Protein 1JER (pdb70)

CATH classification: 2.60.40.420

Secondary structure (DSSP, 8-state):
-PPPEEETTGGG-SS--SSTTHHHHHHHT--EETT-EEEE---TTT---EEES-HHHHHHT--TTS-------S-EEEE--SSEEEEEE--STTTGGGT-EEEEEEE---

Sequence (110 aa):
MQSTVHIVGDNTGWSVPSSPNFYSQWAAGKTFRVGDSLQFNFPANAHNVHEMETKQSFDACNFVNSDNDVERTSPVIERLDELGMHYFVCTVGTHCSNGQKLSINVVAAN

InterPro domains:
  IPR003245 Phytocyanin domain [PF02298] (13-99)
  IPR003245 Phytocyanin domain [PS51485] (3-107)
  IPR008972 Cupredoxin [G3DSA:2.60.40.420] (1-109)
  IPR008972 Cupredoxin [SSF49503] (2-108)
  IPR028871 Blue (type 1) copper protein, binding site [PS00196] (83-99)
  IPR039391 Phytocyanin-like [PTHR33021] (4-114)

B-factor: mean 29.8, std 17.97, range [12.02, 99.67]

Structure (mmCIF, N/CA/C/O backbone):
data_1JER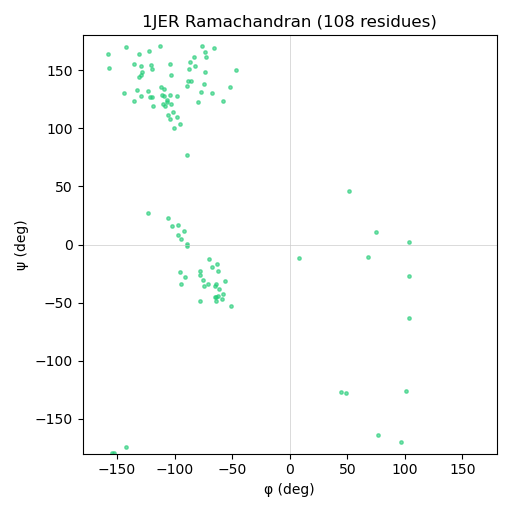
#
_entry.id   1JER
#
_cell.length_a   59.180
_cell.length_b   59.180
_cell.length_c   74.210
_cell.angle_alpha   90.00
_cell.angle_beta   90.00
_cell.angle_gamma   120.00
#
_symmetry.space_group_name_H-M   'P 31 2 1'
#
loop_
_entity.id
_entity.type
_entity.pdbx_description
1 polymer 'CUCUMBER STELLACYANIN'
2 non-polymer 'COPPER (II) ION'
3 water water
#
loop_
_atom_site.group_PDB
_atom_site.id
_atom_site.type_symbol
_atom_site.label_atom_id
_atom_site.label_alt_id
_atom_site.label_comp_id
_atom_site.label_asym_id
_atom_site.label_en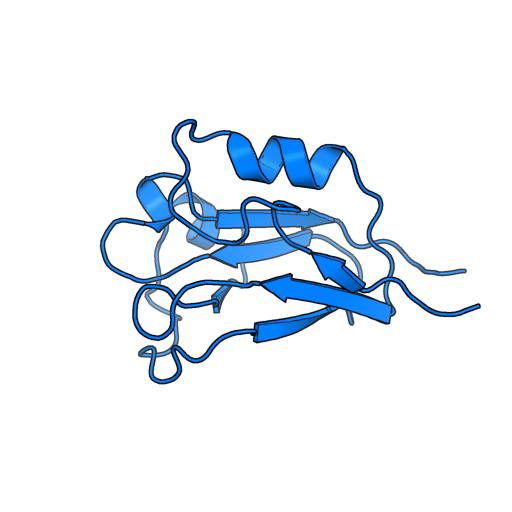tity_id
_atom_site.label_seq_id
_atom_site.pdbx_PDB_ins_code
_atom_site.Cartn_x
_atom_site.Cartn_y
_atom_site.Cartn_z
_atom_site.occupancy
_atom_site.B_iso_or_equiv
_atom_site.auth_seq_id
_atom_site.auth_comp_id
_atom_site.auth_asym_id
_atom_site.auth_atom_id
_atom_site.pdbx_PDB_model_num
ATOM 1 N N . MET A 1 1 ? 46.454 25.299 66.472 1.00 43.31 0 MET A N 1
ATOM 2 C CA . MET A 1 1 ? 45.488 24.587 65.688 1.00 42.58 0 MET A CA 1
ATOM 3 C C . MET A 1 1 ? 45.133 25.267 64.374 1.00 41.78 0 MET A C 1
ATOM 4 O O . MET A 1 1 ? 44.468 26.299 64.323 1.00 41.49 0 MET A O 1
ATOM 5 N N . GLN A 1 2 ? 45.530 24.635 63.271 1.00 41.03 1 GLN A N 1
ATOM 6 C CA . GLN A 1 2 ? 45.180 25.109 61.937 1.00 37.31 1 GLN A CA 1
ATOM 7 C C . GLN A 1 2 ? 43.667 24.796 61.675 1.00 38.15 1 GLN A C 1
ATOM 8 O O . GLN A 1 2 ? 43.204 23.768 62.157 1.00 54.34 1 GLN A O 1
ATOM 14 N N . SER A 1 3 ? 43.050 25.651 60.912 1.00 27.19 2 SER A N 1
ATOM 15 C CA . SER A 1 3 ? 41.731 25.548 60.355 1.00 22.13 2 SER A CA 1
ATOM 16 C C . SER A 1 3 ? 41.770 24.519 59.235 1.00 20.81 2 SER A C 1
ATOM 17 O O . SER A 1 3 ? 42.871 24.144 58.828 1.00 22.17 2 SER A O 1
ATOM 20 N N . THR A 1 4 ? 40.612 24.065 58.779 1.00 19.70 3 THR A N 1
ATOM 21 C CA . THR A 1 4 ? 40.648 23.000 57.752 1.00 17.32 3 THR A CA 1
ATOM 22 C C . THR A 1 4 ? 40.351 23.609 56.388 1.00 16.49 3 THR A C 1
ATOM 23 O O . THR A 1 4 ? 39.461 24.432 56.258 1.00 19.69 3 THR A O 1
ATOM 27 N N . VAL A 1 5 ? 41.000 23.051 55.358 1.00 17.00 4 VAL A N 1
ATOM 28 C CA . VAL A 1 5 ? 40.559 23.467 53.975 1.00 15.15 4 VAL A CA 1
ATOM 29 C C . VAL A 1 5 ? 39.788 22.258 53.450 1.00 14.17 4 VAL A C 1
ATOM 30 O O . VAL A 1 5 ? 40.320 21.144 53.299 1.00 19.65 4 VAL A O 1
ATOM 34 N N . HIS A 1 6 ? 38.478 22.414 53.299 1.00 15.20 5 HIS A N 1
ATOM 35 C CA . HIS A 1 6 ? 37.692 21.212 52.901 1.00 14.99 5 HIS A CA 1
ATOM 36 C C . HIS A 1 6 ? 37.687 21.170 51.349 1.00 18.01 5 HIS A C 1
ATOM 37 O O . HIS A 1 6 ? 37.520 22.223 50.742 1.00 21.29 5 HIS A O 1
ATOM 44 N N . ILE A 1 7 ? 37.804 19.996 50.807 1.00 17.72 6 ILE A N 1
ATOM 45 C CA . ILE A 1 7 ? 37.780 19.872 49.324 1.00 13.75 6 ILE A CA 1
ATOM 46 C C . ILE A 1 7 ? 36.351 19.473 48.927 1.00 14.47 6 ILE A C 1
ATOM 47 O O . ILE A 1 7 ? 35.882 18.422 49.269 1.00 17.57 6 ILE A O 1
ATOM 52 N N . VAL A 1 8 ? 35.655 20.429 48.300 1.00 15.76 7 VAL A N 1
ATOM 53 C CA . VAL A 1 8 ? 34.242 20.213 47.994 1.00 15.60 7 VAL A CA 1
ATOM 54 C C . VAL A 1 8 ? 34.096 18.972 47.124 1.00 17.82 7 VAL A C 1
ATOM 55 O O . VAL A 1 8 ? 34.737 18.862 46.080 1.00 17.04 7 VAL A O 1
ATOM 59 N N . GLY A 1 9 ? 33.298 18.019 47.584 1.00 18.43 8 GLY A N 1
ATOM 60 C CA . GLY A 1 9 ? 33.110 16.765 46.851 1.00 18.60 8 GLY A CA 1
ATOM 61 C C . GLY A 1 9 ? 34.267 15.806 46.945 1.00 16.30 8 GLY A C 1
ATOM 62 O O . GLY A 1 9 ? 34.262 14.792 46.208 1.00 19.86 8 GLY A O 1
ATOM 63 N N . ASP A 1 10 ? 35.231 16.067 47.823 1.00 16.49 9 ASP A N 1
ATOM 64 C CA . ASP A 1 10 ? 36.417 15.240 47.985 1.00 16.80 9 ASP A CA 1
ATOM 65 C C . ASP A 1 10 ? 37.043 14.964 46.615 1.00 20.65 9 ASP A C 1
ATOM 66 O O . ASP A 1 10 ? 37.256 15.937 45.841 1.00 20.38 9 ASP A O 1
ATOM 71 N N . ASN A 1 11 ? 37.302 13.712 46.279 1.00 18.53 10 ASN A N 1
ATOM 72 C CA . ASN A 1 11 ? 38.040 13.418 45.002 1.00 19.31 10 ASN A CA 1
ATOM 73 C C . ASN A 1 11 ? 37.206 13.783 43.783 1.00 18.67 10 ASN A C 1
ATOM 74 O O . ASN A 1 11 ? 37.782 13.930 42.676 1.00 23.23 10 ASN A O 1
ATOM 79 N N . THR A 1 12 ? 35.914 13.911 43.928 1.00 16.99 11 THR A N 1
ATOM 80 C CA . THR A 1 12 ? 35.051 14.221 42.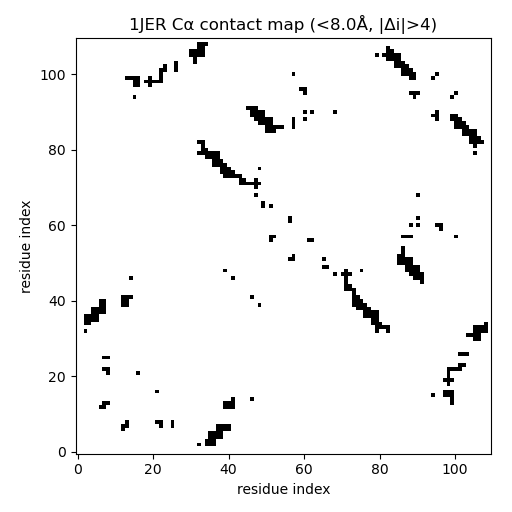773 1.00 18.90 11 THR A CA 1
ATOM 81 C C . THR A 1 12 ? 35.159 15.645 42.349 1.00 19.12 11 THR A C 1
ATOM 82 O O . THR A 1 12 ? 35.048 16.026 41.161 1.00 22.42 11 THR A O 1
ATOM 86 N N . GLY A 1 13 ? 35.433 16.543 43.337 1.00 15.19 12 GLY A N 1
ATOM 87 C CA . GLY A 1 13 ? 35.556 17.936 42.915 1.00 13.59 12 GLY A CA 1
ATOM 88 C C . GLY A 1 13 ? 34.196 18.545 42.656 1.00 16.68 12 GLY A C 1
ATOM 89 O O . GLY A 1 13 ? 33.169 18.031 43.091 1.00 19.52 12 GLY A O 1
ATOM 90 N N . TRP A 1 14 ? 34.198 19.681 41.960 1.00 15.32 13 TRP A N 1
ATOM 91 C CA . TRP A 1 14 ? 32.978 20.463 41.740 1.00 14.41 13 TRP A CA 1
ATOM 92 C C . TRP A 1 14 ? 32.513 20.230 40.286 1.00 17.00 13 TRP A C 1
ATOM 93 O O . TRP A 1 14 ? 33.205 20.665 39.371 1.00 19.37 13 TRP A O 1
ATOM 104 N N . SER A 1 15 ? 31.433 19.494 40.118 1.00 15.84 14 SER A N 1
ATOM 105 C CA . SER A 1 15 ? 30.956 19.257 38.718 1.00 16.58 14 SER A CA 1
ATOM 106 C C . SER A 1 15 ? 29.482 18.977 38.788 1.00 20.29 14 SER A C 1
ATOM 107 O O . SER A 1 15 ? 28.879 19.004 39.894 1.00 18.54 14 SER A O 1
ATOM 110 N N . VAL A 1 16 ? 28.830 18.729 37.668 1.00 17.61 15 VAL A N 1
ATOM 111 C CA . VAL A 1 16 ? 27.403 18.373 37.773 1.00 15.80 15 VAL A CA 1
ATOM 112 C C . VAL A 1 16 ? 27.320 16.903 38.155 1.00 17.98 15 VAL A C 1
ATOM 113 O O . VAL A 1 16 ? 27.837 16.026 37.470 1.00 18.15 15 VAL A O 1
ATOM 117 N N . PRO A 1 17 ? 26.659 16.606 39.265 1.00 19.27 16 PRO A N 1
ATOM 118 C CA . PRO A 1 17 ? 26.714 15.247 39.798 1.00 21.64 16 PRO A CA 1
ATOM 119 C C . PRO A 1 17 ? 25.705 14.314 39.106 1.00 28.79 16 PRO A C 1
ATOM 120 O O . PRO A 1 17 ? 24.770 14.787 38.469 1.00 27.34 16 PRO A O 1
ATOM 124 N N . SER A 1 18 ? 25.961 13.015 39.260 1.00 31.97 17 SER A N 1
ATOM 125 C CA . SER A 1 18 ? 25.031 12.004 38.691 1.00 39.84 17 SER A CA 1
ATOM 126 C C . SER A 1 18 ? 23.778 11.950 39.547 1.00 42.52 17 SER A C 1
ATOM 127 O O . SER A 1 18 ? 22.651 11.849 39.054 1.00 47.19 17 SER A O 1
ATOM 130 N N . SER A 1 19 ? 23.942 12.123 40.865 1.00 37.57 18 SER A N 1
ATOM 131 C CA . SER A 1 19 ? 22.716 12.182 41.714 1.00 38.31 18 SER A CA 1
ATOM 132 C C . SER A 1 19 ? 22.585 13.605 42.261 1.00 38.30 18 SER A C 1
ATOM 133 O O . SER A 1 19 ? 23.563 14.188 42.729 1.00 35.87 18 SER A O 1
ATOM 136 N N . PRO A 1 20 ? 21.381 14.153 42.222 1.00 38.39 19 PRO A N 1
ATOM 137 C CA . PRO A 1 20 ? 21.167 15.506 42.688 1.00 36.83 19 PRO A CA 1
ATOM 138 C C . PRO A 1 20 ? 21.446 15.733 44.145 1.00 31.17 19 PRO A C 1
ATOM 139 O O . PRO A 1 20 ? 21.582 16.867 44.592 1.00 34.83 19 PRO A O 1
ATOM 143 N N . ASN A 1 21 ? 21.529 14.667 44.944 1.00 27.62 20 ASN A N 1
ATOM 144 C CA . ASN A 1 21 ? 21.756 14.870 46.378 1.00 28.55 20 ASN A CA 1
ATOM 145 C C . ASN A 1 21 ? 23.238 14.791 46.708 1.00 24.72 20 ASN A C 1
ATOM 146 O O . ASN A 1 21 ? 23.613 14.750 47.896 1.00 23.30 20 ASN A O 1
ATOM 151 N N . PHE A 1 22 ? 24.094 14.651 45.703 1.00 19.83 21 PHE A N 1
ATOM 152 C CA . PHE A 1 22 ? 25.506 14.449 45.967 1.00 19.41 21 PHE A CA 1
ATOM 153 C C . PHE A 1 22 ? 26.129 15.437 46.918 1.00 16.81 21 PHE A C 1
ATOM 154 O O . PHE A 1 22 ? 26.856 15.075 47.863 1.00 18.68 21 PHE A O 1
ATOM 162 N N . TYR A 1 23 ? 25.999 16.742 46.678 1.00 15.13 22 TYR A N 1
ATOM 163 C CA . TYR A 1 23 ? 26.770 17.681 47.528 1.00 12.88 22 TYR A CA 1
ATOM 164 C C . TYR A 1 23 ? 26.111 17.854 48.874 1.00 17.37 22 TYR A C 1
ATOM 165 O O . TYR A 1 23 ? 26.787 18.199 49.846 1.00 19.32 22 TYR A O 1
ATOM 174 N N . SER A 1 24 ? 24.797 17.590 48.966 1.00 15.58 23 SER A N 1
ATOM 175 C CA . SER A 1 24 ? 24.249 17.745 50.340 1.00 23.56 23 SER A CA 1
ATOM 176 C C . SER A 1 24 ? 24.610 16.546 51.170 1.00 22.76 23 SER A C 1
ATOM 177 O O . SER A 1 24 ? 24.828 16.619 52.387 1.00 20.97 23 SER A O 1
ATOM 180 N N . GLN A 1 25 ? 24.829 15.363 50.542 1.00 19.24 24 GLN A N 1
ATOM 181 C CA . GLN A 1 25 ? 25.348 14.275 51.404 1.00 20.79 24 GLN A CA 1
ATOM 182 C C . GLN A 1 25 ? 26.784 14.551 51.792 1.00 22.60 24 GLN A C 1
ATOM 183 O O . GLN A 1 25 ? 27.255 14.177 52.875 1.00 21.74 24 GLN A O 1
ATOM 189 N N . TRP A 1 26 ? 27.565 15.173 50.882 1.00 17.20 25 TRP A N 1
ATOM 190 C CA . TRP A 1 26 ? 28.961 15.432 51.195 1.00 17.11 25 TRP A CA 1
ATOM 191 C C . TRP A 1 26 ? 29.035 16.412 52.361 1.00 19.43 25 TRP A C 1
ATOM 192 O O . TRP A 1 26 ? 29.773 16.212 53.333 1.00 19.87 25 TRP A O 1
ATOM 203 N N . ALA A 1 27 ? 28.236 17.478 52.308 1.00 18.61 26 ALA A 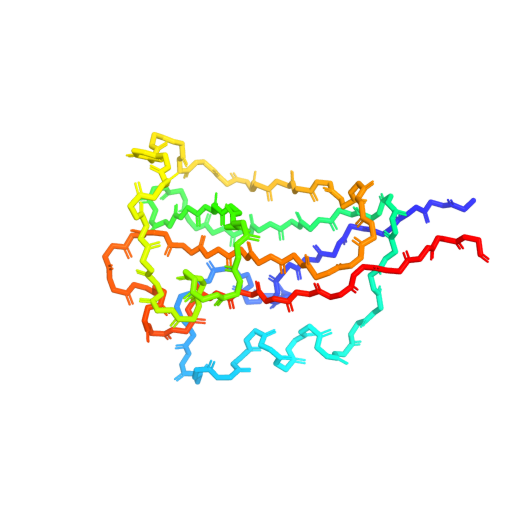N 1
ATOM 204 C CA . ALA A 1 27 ? 28.267 18.501 53.361 1.00 17.56 26 ALA A CA 1
ATOM 205 C C . ALA A 1 27 ? 27.795 17.919 54.7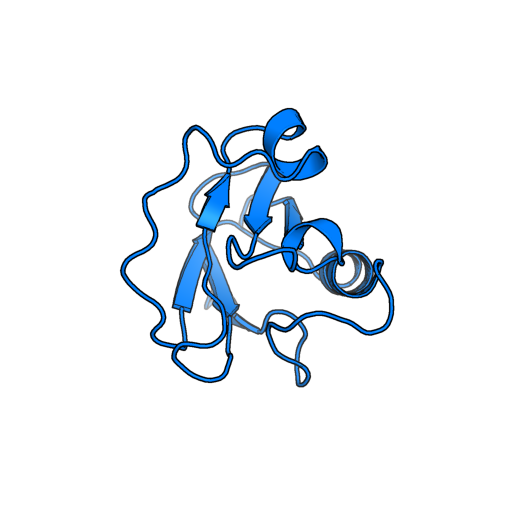02 1.00 20.45 26 ALA A C 1
ATOM 206 O O . ALA A 1 27 ? 28.367 18.282 55.739 1.00 18.58 26 ALA A O 1
ATOM 208 N N . ALA A 1 28 ? 26.824 17.010 54.676 1.00 16.82 27 ALA A N 1
ATOM 209 C CA . ALA A 1 28 ? 26.329 16.473 55.984 1.00 18.54 27 ALA A CA 1
ATOM 210 C C . ALA A 1 28 ? 27.337 15.592 56.664 1.00 20.85 27 ALA A C 1
ATOM 211 O O . ALA A 1 28 ? 27.177 15.245 57.866 1.00 20.90 27 ALA A O 1
ATOM 213 N N . GLY A 1 29 ? 28.413 15.145 56.018 1.00 14.46 28 GLY A N 1
ATOM 214 C CA . GLY A 1 29 ? 29.420 14.363 56.680 1.00 16.21 28 GLY A CA 1
ATOM 215 C C . GLY A 1 29 ? 30.523 15.177 57.311 1.00 16.91 28 GLY A C 1
ATOM 216 O O . GLY A 1 29 ? 31.495 14.607 57.828 1.00 19.44 28 GLY A O 1
ATOM 217 N N . LYS A 1 30 ? 30.475 16.505 57.218 1.00 17.48 29 LYS A N 1
ATOM 218 C CA . LYS A 1 30 ? 31.583 17.352 57.719 1.00 17.74 29 LYS A CA 1
ATOM 219 C C . LYS A 1 30 ? 31.034 18.348 58.786 1.00 17.42 29 LYS A C 1
ATOM 220 O O . LYS A 1 30 ? 29.852 18.588 58.846 1.00 17.14 29 LYS A O 1
ATOM 226 N N . THR A 1 31 ? 31.995 18.956 59.502 1.00 15.90 30 THR A N 1
ATOM 227 C CA . THR A 1 31 ? 31.609 20.088 60.404 1.00 14.55 30 THR A CA 1
ATOM 228 C C . THR A 1 31 ? 32.426 21.309 59.917 1.00 15.56 30 THR A C 1
ATOM 229 O O . THR A 1 31 ? 33.647 21.138 59.706 1.00 17.25 30 THR A O 1
ATOM 233 N N . PHE A 1 32 ? 31.776 22.412 59.643 1.00 15.68 31 PHE A N 1
ATOM 234 C CA . PHE A 1 32 ? 32.505 23.570 59.072 1.00 20.22 31 PHE A CA 1
ATOM 235 C C . PHE A 1 32 ? 32.599 24.666 60.150 1.00 17.40 31 PHE A C 1
ATOM 236 O O . PHE A 1 32 ? 31.554 25.021 60.684 1.00 16.76 31 PHE A O 1
ATOM 244 N N . ARG A 1 33 ? 33.791 25.158 60.405 1.00 18.21 32 ARG A N 1
ATOM 245 C CA . ARG A 1 33 ? 33.944 26.197 61.465 1.00 16.77 32 ARG A CA 1
ATOM 246 C C . ARG A 1 33 ? 34.500 27.485 60.871 1.00 23.53 32 ARG A C 1
ATOM 247 O O . ARG A 1 33 ? 35.269 27.433 59.893 1.00 19.31 32 ARG A O 1
ATOM 255 N N . VAL A 1 34 ? 34.145 28.602 61.479 1.00 17.38 33 VAL A N 1
ATOM 256 C CA . VAL A 1 34 ? 34.630 29.919 61.009 1.00 16.56 33 VAL A CA 1
ATOM 257 C C . VAL A 1 34 ? 36.138 29.832 60.908 1.00 18.09 33 VAL A C 1
ATOM 258 O O . VAL A 1 34 ? 36.776 29.226 61.761 1.00 20.84 33 VAL A O 1
ATOM 262 N N . GLY A 1 35 ? 36.726 30.336 59.823 1.00 17.88 34 GLY A N 1
ATOM 263 C CA . GLY A 1 35 ? 38.187 30.166 59.677 1.00 18.87 34 GLY A CA 1
ATOM 264 C C . GLY A 1 35 ? 38.524 29.082 58.679 1.00 22.92 34 GLY A C 1
ATOM 265 O O . GLY A 1 35 ? 39.589 29.058 58.063 1.00 20.12 34 GLY A O 1
ATOM 266 N N . ASP A 1 36 ? 37.613 28.106 58.508 1.00 20.06 35 ASP A N 1
ATOM 267 C CA . ASP A 1 36 ? 37.963 27.026 57.528 1.00 16.06 35 ASP A CA 1
ATOM 268 C C . ASP A 1 36 ? 37.739 27.657 56.121 1.00 19.01 35 ASP A C 1
ATOM 269 O O . ASP A 1 36 ? 37.148 28.685 55.977 1.00 19.00 35 ASP A O 1
ATOM 274 N N . SER A 1 37 ? 38.213 26.864 55.128 1.00 17.08 36 SER A N 1
ATOM 275 C CA . SER A 1 37 ? 37.976 27.354 53.743 1.00 19.21 36 SER A CA 1
ATOM 276 C C . SER A 1 37 ? 37.387 26.165 52.944 1.00 16.26 36 SER A C 1
ATOM 277 O O . SER A 1 37 ? 37.489 25.025 53.351 1.00 17.05 36 SER A O 1
ATOM 280 N N . LEU A 1 38 ? 36.807 26.526 51.797 1.00 16.59 37 LEU A N 1
ATOM 281 C CA . LEU A 1 38 ? 36.202 25.490 50.919 1.00 14.01 37 LEU A CA 1
ATOM 282 C C . LEU A 1 38 ? 37.008 25.636 49.566 1.00 15.52 37 LEU A C 1
ATOM 283 O O . LEU A 1 38 ? 37.084 26.748 49.099 1.00 19.33 37 LEU A O 1
ATOM 288 N N . GLN A 1 39 ? 37.529 24.516 49.135 1.00 14.27 38 GLN A N 1
ATOM 289 C CA . GLN A 1 39 ? 38.267 24.538 47.855 1.00 14.14 38 GLN A CA 1
ATOM 290 C C . GLN A 1 39 ? 37.403 23.850 46.772 1.00 17.42 38 GLN A C 1
ATOM 291 O O . GLN A 1 39 ? 37.077 22.671 46.958 1.00 15.68 38 GLN A O 1
ATOM 297 N N . PHE A 1 40 ? 37.123 24.574 45.706 1.00 17.33 39 PHE A N 1
ATOM 298 C CA . PHE A 1 40 ? 36.310 23.974 44.589 1.00 15.54 39 PHE A CA 1
ATOM 299 C C . PHE A 1 40 ? 37.317 23.747 43.408 1.00 17.07 39 PHE A C 1
ATOM 300 O O . PHE A 1 40 ? 37.928 24.714 42.997 1.00 17.06 39 PHE A O 1
ATOM 308 N N . ASN A 1 41 ? 37.447 22.497 43.019 1.00 15.38 40 ASN A N 1
ATOM 309 C CA . ASN A 1 41 ? 38.379 22.122 41.933 1.00 15.86 40 ASN A CA 1
ATOM 310 C C . ASN A 1 41 ? 37.516 21.680 40.720 1.00 18.36 40 ASN A C 1
ATOM 311 O O . ASN A 1 41 ? 36.619 20.852 40.846 1.00 18.20 40 ASN A O 1
ATOM 316 N N . PHE A 1 42 ? 37.831 22.293 39.582 1.00 16.14 41 PHE A N 1
ATOM 317 C CA . PHE A 1 42 ? 37.033 21.881 38.372 1.00 14.27 41 PHE A CA 1
ATOM 318 C C . PHE A 1 42 ? 37.897 22.252 37.155 1.00 20.55 41 PHE A C 1
ATOM 319 O O . PHE A 1 42 ? 38.812 23.072 37.260 1.00 19.22 41 PHE A O 1
ATOM 327 N N . PRO A 1 43 ? 37.549 21.698 36.004 1.00 26.00 42 PRO A N 1
ATOM 328 C CA . PRO A 1 43 ? 38.330 22.079 34.781 1.00 26.87 42 PRO A CA 1
ATOM 329 C C . PRO A 1 43 ? 38.062 23.526 34.437 1.00 25.95 42 PRO A C 1
ATOM 330 O O . PRO A 1 43 ? 36.951 24.047 34.446 1.00 20.64 42 PRO A O 1
ATOM 334 N N . ALA A 1 44 ? 39.144 24.284 34.221 1.00 33.64 43 ALA A N 1
ATOM 335 C CA . ALA A 1 44 ? 38.972 25.713 33.924 1.00 37.60 43 ALA A CA 1
ATOM 336 C C . ALA A 1 44 ? 37.903 25.939 32.877 1.00 35.07 43 ALA A C 1
ATOM 337 O O . ALA A 1 44 ? 37.608 25.112 32.009 1.00 33.99 43 ALA A O 1
ATOM 339 N N . ASN A 1 45 ? 37.226 27.097 32.963 1.00 30.30 44 ASN A N 1
ATOM 340 C CA . ASN A 1 45 ? 36.261 27.432 31.961 1.00 33.27 44 ASN A CA 1
ATOM 341 C C . ASN A 1 45 ? 35.024 26.611 31.892 1.00 30.54 44 ASN A C 1
ATOM 342 O O . ASN A 1 45 ? 34.072 27.041 31.186 1.00 39.11 44 ASN A O 1
ATOM 347 N N . ALA A 1 46 ? 34.887 25.474 32.582 1.00 23.51 45 ALA A N 1
ATOM 348 C CA . ALA A 1 46 ? 33.676 24.664 32.497 1.00 20.15 45 ALA A CA 1
ATOM 349 C C . ALA A 1 46 ? 32.628 25.023 33.552 1.00 21.11 45 ALA A C 1
ATOM 350 O O . ALA A 1 46 ? 31.440 24.785 33.391 1.00 20.57 45 ALA A O 1
ATOM 352 N N . HIS A 1 47 ? 33.083 25.534 34.695 1.00 17.95 46 HIS A N 1
ATOM 353 C CA . HIS A 1 47 ? 32.040 25.855 35.747 1.00 16.40 46 HIS A CA 1
ATOM 354 C C . HIS A 1 47 ? 32.496 27.154 36.414 1.00 16.50 46 HIS A C 1
ATOM 355 O O . HIS A 1 47 ? 33.515 27.736 36.081 1.00 20.01 46 HIS A O 1
ATOM 362 N N . ASN A 1 48 ? 31.769 27.553 37.459 1.00 14.25 47 ASN A N 1
ATOM 363 C CA . ASN A 1 48 ? 32.239 28.694 38.251 1.00 17.04 47 ASN A CA 1
ATOM 364 C C . ASN A 1 48 ? 31.679 28.485 39.674 1.00 17.39 47 ASN A C 1
ATOM 365 O O . ASN A 1 48 ? 31.049 27.430 39.910 1.00 15.22 47 ASN A O 1
ATOM 370 N N . VAL A 1 49 ? 31.986 29.425 40.547 1.00 16.30 48 VAL A N 1
ATOM 371 C CA . VAL A 1 49 ? 31.497 29.335 41.923 1.00 14.72 48 VAL A CA 1
ATOM 372 C C . VAL A 1 49 ? 30.971 30.722 42.324 1.00 16.25 48 VAL A C 1
ATOM 373 O O . VAL A 1 49 ? 31.700 31.692 42.232 1.00 18.93 48 VAL A O 1
ATOM 377 N N . HIS A 1 50 ? 29.700 30.739 42.727 1.00 17.28 49 HIS A N 1
ATOM 378 C CA . HIS A 1 50 ? 29.089 32.003 43.136 1.00 19.90 49 HIS A CA 1
ATOM 379 C C . HIS A 1 50 ? 28.353 31.813 44.439 1.00 20.38 49 HIS A C 1
ATOM 380 O O . HIS A 1 50 ? 27.629 30.850 44.656 1.00 20.76 49 HIS A O 1
ATOM 393 N N . GLU A 1 51 ? 28.567 32.740 45.392 1.00 18.11 50 GLU A N 1
ATOM 394 C CA . GLU A 1 51 ? 27.827 32.593 46.656 1.00 16.88 50 GLU A CA 1
ATOM 395 C C . GLU A 1 51 ? 26.502 33.305 46.568 1.00 22.15 50 GLU A C 1
ATOM 396 O O . GLU A 1 51 ? 26.410 34.391 45.954 1.00 26.41 50 GLU A O 1
ATOM 402 N N . MET A 1 52 ? 25.393 32.762 47.019 1.00 19.50 51 MET A N 1
ATOM 403 C CA . MET A 1 52 ? 24.103 33.441 46.953 1.00 18.70 51 MET A CA 1
ATOM 404 C C . MET A 1 52 ? 23.752 33.973 48.386 1.00 29.58 51 MET A C 1
ATOM 405 O O . MET A 1 52 ? 24.147 33.361 49.361 1.00 27.11 51 MET A O 1
ATOM 410 N N . GLU A 1 53 ? 22.927 34.996 48.392 1.00 32.94 52 GLU A N 1
ATOM 411 C CA . GLU A 1 53 ? 22.505 35.638 49.627 1.00 39.30 52 GLU A CA 1
ATOM 412 C C . GLU A 1 53 ? 21.440 34.873 50.395 1.00 34.33 52 GLU A C 1
ATOM 413 O O . GLU A 1 53 ? 21.527 34.759 51.628 1.00 45.22 52 GLU A O 1
ATOM 419 N N . THR A 1 54 ? 20.390 34.438 49.721 1.00 25.02 53 THR A N 1
ATOM 420 C CA . THR A 1 54 ? 19.203 33.873 50.328 1.00 26.58 53 THR A CA 1
ATOM 421 C C . THR A 1 54 ? 18.928 32.460 49.862 1.00 28.21 53 THR A C 1
ATOM 422 O O . THR A 1 54 ? 19.294 32.108 48.738 1.00 30.63 53 THR A O 1
ATOM 426 N N . LYS A 1 55 ? 18.227 31.694 50.705 1.00 27.90 54 LYS A N 1
ATOM 427 C CA . LYS A 1 55 ? 17.848 30.342 50.405 1.00 27.33 54 LYS A CA 1
ATOM 428 C C . LYS A 1 55 ? 16.885 30.263 49.211 1.00 24.04 54 LYS A C 1
ATOM 429 O O . LYS A 1 55 ? 16.841 29.272 48.499 1.00 23.65 54 LYS A O 1
ATOM 435 N N . GLN A 1 56 ? 16.043 31.295 49.122 1.00 29.45 55 GLN A N 1
ATOM 436 C CA . GLN A 1 56 ? 14.989 31.300 48.069 1.00 29.98 55 GLN A CA 1
ATOM 437 C C . GLN A 1 56 ? 15.664 31.335 46.707 1.00 21.93 55 GLN A C 1
ATOM 438 O O . GLN A 1 56 ? 15.349 30.504 45.851 1.00 26.51 55 GLN A O 1
ATOM 444 N N . SER A 1 57 ? 16.616 32.260 46.555 1.00 19.50 56 SER A N 1
ATOM 445 C CA . SER A 1 57 ? 17.349 32.343 45.271 1.00 18.64 56 SER A CA 1
ATOM 446 C C . SER A 1 57 ? 18.127 31.066 44.988 1.00 24.08 56 SER A C 1
ATOM 447 O O . SER A 1 57 ? 18.178 30.584 43.848 1.00 22.28 56 SER A O 1
ATOM 450 N N . PHE A 1 58 ? 18.818 30.548 46.014 1.00 21.48 57 PHE A N 1
ATOM 451 C CA . PHE A 1 58 ? 19.600 29.294 45.856 1.00 17.58 57 PHE A CA 1
ATOM 452 C C . PHE A 1 58 ? 18.656 28.190 45.432 1.00 20.32 57 PHE A C 1
ATOM 453 O O . PHE A 1 58 ? 18.917 27.376 44.546 1.00 21.29 57 PHE A O 1
ATOM 461 N N . ASP A 1 59 ? 17.490 28.094 46.145 1.00 18.26 58 ASP A N 1
ATOM 462 C CA . ASP A 1 59 ? 16.579 27.010 45.819 1.00 20.38 58 ASP A CA 1
ATOM 463 C C . ASP A 1 59 ? 16.084 27.113 44.377 1.00 22.86 58 ASP A C 1
ATOM 464 O O . ASP A 1 59 ? 15.892 26.139 43.657 1.00 22.55 58 ASP A O 1
ATOM 469 N N . ALA A 1 60 ? 15.838 28.344 43.948 1.00 20.73 59 ALA A N 1
ATOM 470 C CA . ALA A 1 60 ? 15.250 28.463 42.601 1.00 19.57 59 ALA A CA 1
ATOM 471 C C . ALA A 1 60 ? 16.360 28.554 41.546 1.00 22.53 59 ALA A C 1
ATOM 472 O O . ALA A 1 60 ? 15.966 28.737 40.372 1.00 19.74 59 ALA A O 1
ATOM 474 N N . CYS A 1 61 ? 17.622 28.541 41.913 1.00 17.07 60 CYS A N 1
ATOM 475 C CA . CYS A 1 61 ? 18.708 28.819 40.949 1.00 17.74 60 CYS A CA 1
ATOM 476 C C . CYS A 1 61 ? 18.423 30.123 40.215 1.00 19.71 60 CYS A C 1
ATOM 477 O O . CYS A 1 61 ? 18.536 30.192 38.990 1.00 18.66 60 CYS A O 1
ATOM 480 N N . ASN A 1 62 ? 18.034 31.146 40.965 1.00 17.15 61 ASN A N 1
ATOM 481 C CA . ASN A 1 62 ? 17.691 32.446 40.339 1.00 17.10 61 ASN A CA 1
ATOM 482 C C . ASN A 1 62 ? 18.861 33.386 40.517 1.00 20.23 61 ASN A C 1
ATOM 483 O O . ASN A 1 62 ? 19.265 33.708 41.625 1.00 18.75 61 ASN A O 1
ATOM 488 N N . PHE A 1 63 ? 19.518 33.765 39.400 1.00 19.98 62 PHE A N 1
ATOM 489 C CA . PHE A 1 63 ? 20.797 34.476 39.564 1.00 19.81 62 PHE A CA 1
ATOM 490 C C . PHE A 1 63 ? 20.674 35.950 39.260 1.00 22.29 62 PHE A C 1
ATOM 491 O O . PHE A 1 63 ? 21.653 36.576 38.871 1.00 23.67 62 PHE A O 1
ATOM 499 N N . VAL A 1 64 ? 19.447 36.449 39.371 1.00 24.72 63 VAL A N 1
ATOM 500 C CA . VAL A 1 64 ? 19.255 37.873 39.012 1.00 26.40 63 VAL A CA 1
ATOM 501 C C . VAL A 1 64 ? 20.153 38.739 39.797 1.00 27.49 63 VAL A C 1
ATOM 502 O O . VAL A 1 64 ? 20.677 39.765 39.343 1.00 38.07 63 VAL A O 1
ATOM 506 N N . ASN A 1 65 ? 20.523 38.403 41.067 1.00 25.78 64 ASN A N 1
ATOM 507 C CA . ASN A 1 65 ? 21.471 39.375 41.680 1.00 34.23 64 ASN A CA 1
ATOM 508 C C . ASN A 1 65 ? 22.919 38.914 41.538 1.00 40.05 64 ASN A C 1
ATOM 509 O O . ASN A 1 65 ? 23.756 39.425 42.314 1.00 48.86 64 ASN A 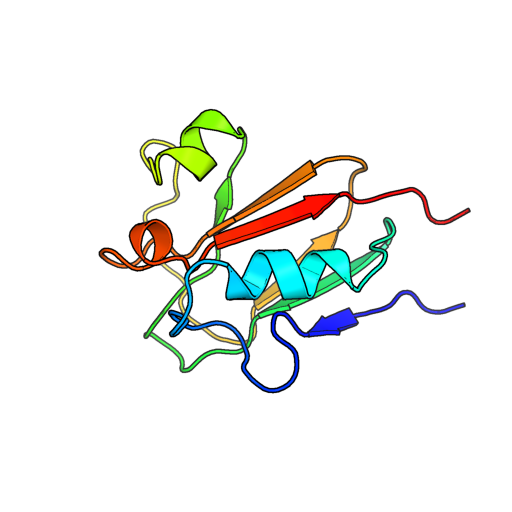O 1
ATOM 514 N N . SER A 1 66 ? 23.217 37.987 40.680 1.00 45.84 65 SER A N 1
ATOM 515 C CA . SER A 1 66 ? 24.467 37.341 40.480 1.00 57.01 65 SER A CA 1
ATOM 516 C C . SER A 1 66 ? 25.345 38.100 39.545 1.00 70.14 65 SER A C 1
ATOM 517 O O . SER A 1 66 ? 24.873 38.886 38.718 1.00 66.85 65 SER A O 1
ATOM 520 N N . ASP A 1 67 ? 26.639 37.836 39.696 1.00 81.69 66 ASP A N 1
ATOM 521 C CA . ASP A 1 67 ? 27.626 38.601 38.990 1.00 87.36 66 ASP A CA 1
ATOM 522 C C . ASP A 1 67 ? 28.092 37.977 37.702 1.00 87.74 66 ASP A C 1
ATOM 523 O O . ASP A 1 67 ? 28.914 37.038 37.705 1.00 89.44 66 ASP A O 1
ATOM 528 N N . ASN A 1 68 ? 27.525 38.601 36.722 1.00 88.28 67 ASN A N 1
ATOM 529 C CA . ASN A 1 68 ? 27.783 38.442 35.316 1.00 90.34 67 ASN A CA 1
ATOM 530 C C . ASN A 1 68 ? 28.717 37.282 34.990 1.00 91.81 67 ASN A C 1
ATOM 531 O O . ASN A 1 68 ? 28.859 36.892 33.824 1.00 99.21 67 ASN A O 1
ATOM 536 N N . ASP A 1 69 ? 29.357 36.731 35.991 1.00 89.57 68 ASP A N 1
ATOM 537 C CA . ASP A 1 69 ? 30.332 35.653 35.749 1.00 86.96 68 ASP A CA 1
ATOM 538 C C . ASP A 1 69 ? 31.744 36.246 35.814 1.00 85.33 68 ASP A C 1
ATOM 539 O O . ASP A 1 69 ? 32.116 36.889 36.807 1.00 94.21 68 ASP A O 1
ATOM 544 N N . VAL A 1 70 ? 32.478 35.995 34.735 1.00 79.36 69 VAL A N 1
ATOM 545 C CA . VAL A 1 70 ? 33.817 36.586 34.500 1.00 75.56 69 VAL A CA 1
ATOM 546 C C . VAL A 1 70 ? 34.978 35.590 34.758 1.00 72.38 69 VAL A C 1
ATOM 547 O O . VAL A 1 70 ? 35.748 35.257 33.850 1.00 71.02 69 VAL A O 1
ATOM 551 N N . GLU A 1 71 ? 35.111 35.134 35.997 1.00 67.32 70 GLU A N 1
ATOM 552 C CA . GLU A 1 71 ? 36.250 34.245 36.376 1.00 63.83 70 GLU A CA 1
ATOM 553 C C . GLU A 1 71 ? 35.815 32.778 36.506 1.00 55.53 70 GLU A C 1
ATOM 554 O O . GLU A 1 71 ? 34.943 32.438 37.318 1.00 46.71 70 GLU A O 1
ATOM 560 N N . ARG A 1 72 ? 36.471 31.954 35.693 1.00 46.51 71 ARG A N 1
ATOM 561 C CA . ARG A 1 72 ? 36.235 30.500 35.652 1.00 38.86 71 ARG A CA 1
ATOM 562 C C . ARG A 1 72 ? 37.536 29.755 35.911 1.00 33.51 71 ARG A C 1
ATOM 563 O O . ARG A 1 72 ? 37.747 28.659 35.428 1.00 34.28 71 ARG A O 1
ATOM 571 N N . THR A 1 73 ? 38.457 30.401 36.657 1.00 29.07 72 THR A N 1
ATOM 572 C CA . THR A 1 73 ? 39.721 29.706 36.925 1.00 25.17 72 THR A CA 1
ATOM 573 C C . THR A 1 73 ? 39.519 28.840 38.197 1.00 25.35 72 THR A C 1
ATOM 574 O O . THR A 1 73 ? 38.708 29.166 39.041 1.00 33.26 72 THR A O 1
ATOM 578 N N . SER A 1 74 ? 40.250 27.770 38.243 1.00 22.47 73 SER A N 1
ATOM 579 C CA . SER A 1 74 ? 40.167 26.798 39.349 1.00 22.10 73 SER A CA 1
ATOM 580 C C . SER A 1 74 ? 41.606 26.601 39.835 1.00 22.38 73 SER A C 1
ATOM 581 O O . SER A 1 74 ? 42.505 26.700 38.979 1.00 22.52 73 SER A O 1
ATOM 584 N N . PRO A 1 75 ? 41.813 26.335 41.085 1.00 20.93 74 PRO A N 1
ATOM 585 C CA . PRO A 1 75 ? 40.774 26.173 42.092 1.00 17.64 74 PRO A CA 1
ATOM 586 C C . PRO A 1 75 ? 40.295 27.513 42.650 1.00 21.00 74 PRO A C 1
ATOM 587 O O . PRO A 1 75 ? 41.055 28.495 42.622 1.00 21.90 74 PRO A O 1
ATOM 591 N N . VAL A 1 76 ? 39.058 27.502 43.117 1.00 17.49 75 VAL A N 1
ATOM 592 C CA . VAL A 1 76 ? 38.471 28.681 43.788 1.00 16.40 75 VAL A CA 1
ATOM 593 C C . VAL A 1 76 ? 38.422 28.315 45.285 1.00 21.15 75 VAL A C 1
ATOM 594 O O . VAL A 1 76 ? 37.948 27.206 45.588 1.00 18.26 75 VAL A O 1
ATOM 598 N N . ILE A 1 77 ? 39.028 29.136 46.109 1.00 19.22 76 ILE A N 1
ATOM 599 C CA . ILE A 1 77 ? 39.048 28.735 47.580 1.00 20.40 76 ILE A CA 1
ATOM 600 C C . ILE A 1 77 ? 38.320 29.836 48.329 1.00 24.57 76 ILE A C 1
ATOM 601 O O . ILE A 1 77 ? 38.673 31.017 48.209 1.00 25.83 76 ILE A O 1
ATOM 606 N N . GLU A 1 78 ? 37.225 29.484 49.005 1.00 19.93 77 GLU A N 1
ATOM 607 C CA . GLU A 1 78 ? 36.412 30.519 49.672 1.00 22.21 77 GLU A CA 1
ATOM 608 C C . GLU A 1 78 ? 36.597 30.374 51.192 1.00 20.63 77 GLU A C 1
ATOM 609 O O . GLU A 1 78 ? 36.524 29.273 51.687 1.00 19.93 77 GLU A O 1
ATOM 615 N N . ARG A 1 79 ? 36.817 31.503 51.851 1.00 18.93 78 ARG A N 1
ATOM 616 C CA . ARG A 1 79 ? 36.989 31.482 53.301 1.00 23.48 78 ARG A CA 1
ATOM 617 C C . ARG A 1 79 ? 35.622 31.538 53.976 1.00 21.17 78 ARG A C 1
ATOM 618 O O . ARG A 1 79 ? 34.743 32.276 53.558 1.00 24.06 78 ARG A O 1
ATOM 626 N N . LEU A 1 80 ? 35.493 30.760 55.059 1.00 18.51 79 LEU A N 1
ATOM 627 C CA . LEU A 1 80 ? 34.173 30.814 55.772 1.00 18.91 79 LEU A CA 1
ATOM 628 C C . LEU A 1 80 ? 34.398 31.746 56.997 1.00 20.84 79 LEU A C 1
ATOM 629 O O . LEU A 1 80 ? 34.978 31.348 57.980 1.00 24.82 79 LEU A O 1
ATOM 634 N N . ASP A 1 81 ? 33.959 32.963 56.802 1.00 23.25 80 ASP A N 1
ATOM 635 C CA . ASP A 1 81 ? 34.150 34.101 57.652 1.00 31.15 80 ASP A CA 1
ATOM 636 C C . 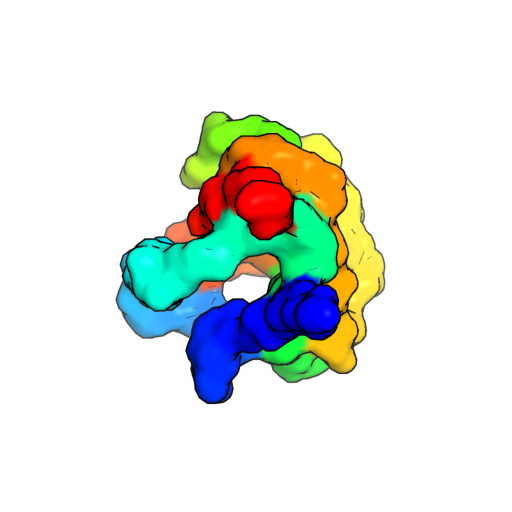ASP A 1 81 ? 33.000 34.357 58.628 1.00 29.68 80 ASP A C 1
ATOM 637 O O . ASP A 1 81 ? 33.217 35.167 59.548 1.00 35.35 80 ASP A O 1
ATOM 642 N N . GLU A 1 82 ? 31.814 33.893 58.339 1.00 24.33 81 GLU A N 1
ATOM 643 C CA . GLU A 1 82 ? 30.643 34.234 59.161 1.00 28.08 81 GLU A CA 1
ATOM 644 C C . GLU A 1 82 ? 29.892 32.972 59.558 1.00 26.74 81 GLU A C 1
ATOM 645 O O . GLU A 1 82 ? 29.926 31.964 58.841 1.00 22.90 81 GLU A O 1
ATOM 651 N N . LEU A 1 83 ? 29.197 33.063 60.687 1.00 20.76 82 LEU A N 1
ATOM 652 C CA . LEU A 1 83 ? 28.401 31.920 61.162 1.00 19.95 82 LEU A CA 1
ATOM 653 C C . LEU A 1 83 ? 27.153 31.735 60.291 1.00 22.70 82 LEU A C 1
ATOM 654 O O . LEU A 1 83 ? 26.641 32.679 59.679 1.00 30.48 82 LEU A O 1
ATOM 659 N N . GLY A 1 84 ? 26.554 30.561 60.345 1.00 19.95 83 GLY A N 1
ATOM 660 C CA . GLY A 1 84 ? 25.271 30.358 59.722 1.00 19.76 83 GLY A CA 1
ATOM 661 C C . GLY A 1 84 ? 25.391 29.739 58.313 1.00 19.08 83 GLY A C 1
ATOM 662 O O . GLY A 1 84 ? 26.456 29.231 57.952 1.00 20.71 83 GLY A O 1
ATOM 663 N N . MET A 1 85 ? 24.258 29.744 57.652 1.00 18.25 84 MET A N 1
ATOM 664 C CA . MET A 1 85 ? 24.081 29.056 56.371 1.00 18.61 84 MET A CA 1
ATOM 665 C C . MET A 1 85 ? 24.787 29.860 55.261 1.00 18.93 84 MET A C 1
ATOM 666 O O . MET A 1 85 ? 24.662 31.076 55.252 1.00 21.81 84 MET A O 1
ATOM 671 N N . HIS A 1 86 ? 25.445 29.111 54.392 1.00 19.52 85 HIS A N 1
ATOM 672 C CA . HIS A 1 86 ? 26.100 29.701 53.207 1.00 16.78 85 HIS A CA 1
ATOM 673 C C . HIS A 1 86 ? 25.649 28.851 52.000 1.00 15.94 85 HIS A C 1
ATOM 674 O O . HIS A 1 86 ? 25.448 27.655 52.120 1.00 18.81 85 HIS A O 1
ATOM 681 N N . TYR A 1 87 ? 25.474 29.534 50.883 1.00 16.42 86 TYR A N 1
ATOM 682 C CA . TYR A 1 87 ? 24.909 28.846 49.695 1.00 12.84 86 TYR A CA 1
ATOM 683 C C . TYR A 1 87 ? 25.839 29.138 48.506 1.00 19.80 86 TYR A C 1
ATOM 684 O O . TYR A 1 87 ? 26.100 30.308 48.198 1.00 22.68 86 TYR A O 1
ATOM 693 N N . PHE A 1 88 ? 26.269 28.098 47.819 1.00 17.69 87 PHE A N 1
ATOM 694 C CA . PHE A 1 88 ? 27.174 28.366 46.649 1.00 15.11 87 PHE A CA 1
ATOM 695 C C . PHE A 1 88 ? 26.580 27.596 45.456 1.00 18.42 87 PHE A C 1
ATOM 696 O O . PHE A 1 88 ? 26.091 26.476 45.614 1.00 17.96 87 PHE A O 1
ATOM 704 N N . VAL A 1 89 ? 26.724 28.190 44.268 1.00 15.81 88 VAL A N 1
ATOM 705 C CA . VAL A 1 89 ? 26.183 27.454 43.105 1.00 14.28 88 VAL A CA 1
ATOM 706 C C . VAL A 1 89 ? 27.157 27.681 41.930 1.00 17.13 88 VAL A C 1
ATOM 707 O O . VAL A 1 89 ? 28.015 28.534 41.985 1.00 18.97 88 VAL A O 1
ATOM 711 N N . CYS A 1 90 ? 26.904 26.900 40.895 1.00 13.75 89 CYS A N 1
ATOM 712 C CA . CYS A 1 90 ? 27.565 27.152 39.606 1.00 12.02 89 CYS A CA 1
ATOM 713 C C . CYS A 1 90 ? 26.474 27.805 38.715 1.00 14.33 89 CYS A C 1
ATOM 714 O O . CYS A 1 90 ? 25.343 27.298 38.697 1.00 16.54 89 CYS A O 1
ATOM 717 N N . THR A 1 91 ? 26.794 28.933 38.109 1.00 16.33 90 THR A N 1
ATOM 718 C CA . THR A 1 91 ? 25.774 29.681 37.362 1.00 17.02 90 THR A CA 1
ATOM 719 C C . THR A 1 91 ? 25.826 29.367 35.880 1.00 18.92 90 THR A C 1
ATOM 720 O O . THR A 1 91 ? 25.140 29.986 35.078 1.00 18.96 90 THR A O 1
ATOM 724 N N . VAL A 1 92 ? 26.630 28.369 35.498 1.00 18.26 91 VAL A N 1
ATOM 725 C CA . VAL A 1 92 ? 26.673 28.034 34.043 1.00 15.85 91 VAL A CA 1
ATOM 726 C C . VAL A 1 92 ? 25.454 27.250 33.670 1.00 18.52 91 VAL A C 1
ATOM 727 O O . VAL A 1 92 ? 25.097 26.252 34.269 1.00 18.46 91 VAL A O 1
ATOM 731 N N . GLY A 1 93 ? 24.779 27.680 32.560 1.00 17.00 92 GLY A N 1
ATOM 732 C CA . GLY A 1 93 ? 23.708 26.884 32.034 1.00 17.38 92 GLY A CA 1
ATOM 733 C C . GLY A 1 93 ? 22.719 26.306 32.956 1.00 19.62 92 GLY A C 1
ATOM 734 O O . GLY A 1 93 ? 22.068 27.049 33.741 1.00 19.85 92 GLY A O 1
ATOM 735 N N . THR A 1 94 ? 22.481 24.998 32.907 1.00 19.44 93 THR A N 1
ATOM 736 C CA . THR A 1 94 ? 21.486 24.394 33.827 1.00 19.67 93 THR A CA 1
ATOM 737 C C . THR A 1 94 ? 22.169 23.671 34.982 1.00 18.54 93 THR A C 1
ATOM 738 O O . THR A 1 94 ? 21.546 22.823 35.654 1.00 21.13 93 THR A O 1
ATOM 742 N N . HIS A 1 95 ? 23.450 23.921 35.214 1.00 17.45 94 HIS A N 1
ATOM 743 C CA . HIS A 1 95 ? 24.181 23.139 36.230 1.00 17.66 94 HIS A CA 1
ATOM 744 C C . HIS A 1 95 ? 23.540 23.241 37.604 1.00 21.06 94 HIS A C 1
ATOM 745 O O . HIS A 1 95 ? 23.415 22.259 38.346 1.00 18.07 94 HIS A O 1
ATOM 752 N N . CYS A 1 96 ? 23.125 24.456 37.992 1.00 17.63 95 CYS A N 1
ATOM 753 C CA . CYS A 1 96 ? 22.524 24.550 39.355 1.00 16.86 95 CYS A CA 1
ATOM 754 C C . CYS A 1 96 ? 21.258 23.746 39.403 1.00 19.00 95 CYS A C 1
ATOM 755 O O . CYS A 1 96 ? 20.996 22.962 40.318 1.00 19.31 95 CYS A O 1
ATOM 758 N N . SER A 1 97 ? 20.383 23.863 38.373 1.00 18.54 96 SER A N 1
ATOM 759 C CA . SER A 1 97 ? 19.154 23.056 38.451 1.00 20.15 96 SER A CA 1
ATOM 760 C C . SER A 1 97 ? 19.430 21.548 38.463 1.00 20.61 96 SER A C 1
ATOM 761 O O . SER A 1 97 ? 18.511 20.835 38.851 1.00 23.78 96 SER A O 1
ATOM 764 N N . ASN A 1 98 ? 20.562 21.115 37.973 1.00 18.62 97 ASN A N 1
ATOM 765 C CA . ASN A 1 98 ? 20.961 19.731 37.895 1.00 20.68 97 ASN A CA 1
ATOM 766 C C . ASN A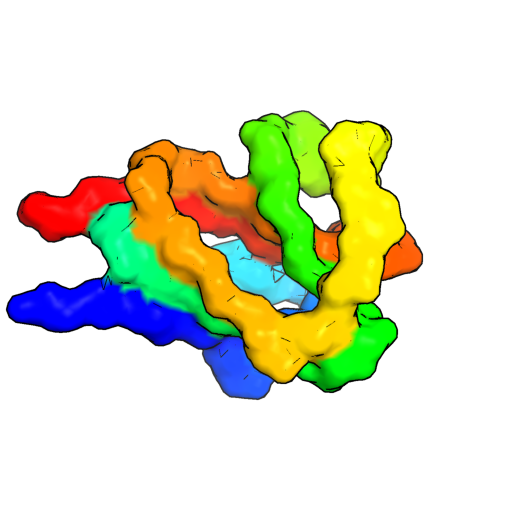 1 98 ? 21.746 19.288 39.106 1.00 23.64 97 ASN A C 1
ATOM 767 O O . ASN A 1 98 ? 22.297 18.198 39.206 1.00 22.54 97 ASN A O 1
ATOM 772 N N . GLY A 1 99 ? 21.745 20.143 40.166 1.00 22.65 98 GLY A N 1
ATOM 773 C CA . GLY A 1 99 ? 22.371 19.683 41.419 1.00 21.84 98 GLY A CA 1
ATOM 774 C C . GLY A 1 99 ? 23.724 20.224 41.737 1.00 20.40 98 GLY A C 1
ATOM 775 O O . GLY A 1 99 ? 24.371 19.813 42.748 1.00 17.49 98 GLY A O 1
ATOM 776 N N . GLN A 1 100 ? 24.282 21.109 40.914 1.00 16.18 99 GLN A N 1
ATOM 777 C CA . GLN A 1 100 ? 25.612 21.639 41.237 1.00 17.89 99 GLN A CA 1
ATOM 778 C C . GLN A 1 100 ? 25.404 22.887 42.119 1.00 20.51 99 GLN A C 1
ATOM 779 O O . GLN A 1 100 ? 25.502 24.019 41.674 1.00 17.38 99 GLN A O 1
ATOM 785 N N . LYS A 1 101 ? 25.103 22.591 43.378 1.00 17.82 100 LYS A N 1
ATOM 786 C CA . LYS A 1 101 ? 24.861 23.710 44.346 1.00 14.27 100 LYS A CA 1
ATOM 787 C C . LYS A 1 101 ? 25.134 23.082 45.741 1.00 18.61 100 LYS A C 1
ATOM 788 O O . LYS A 1 101 ? 25.067 21.857 45.894 1.00 16.79 100 LYS A O 1
ATOM 794 N N . LEU A 1 102 ? 25.546 23.924 46.664 1.00 19.01 101 LEU A N 1
ATOM 795 C CA . LEU A 1 102 ? 26.015 23.380 47.975 1.00 16.17 101 LEU A CA 1
ATOM 796 C C . LEU A 1 102 ? 25.574 24.378 49.059 1.00 16.61 101 LEU A C 1
ATOM 797 O O . LEU A 1 102 ? 25.693 25.569 48.916 1.00 17.38 101 LEU A O 1
ATOM 802 N N . SER A 1 103 ? 24.946 23.847 50.111 1.00 17.50 102 SER A N 1
ATOM 803 C CA . SER A 1 103 ? 24.576 24.724 51.233 1.00 17.17 102 SER A CA 1
ATOM 804 C C . SER A 1 103 ? 25.226 24.133 52.485 1.00 18.55 102 SER A C 1
ATOM 805 O O . SER A 1 103 ? 25.200 22.930 52.714 1.00 20.43 102 SER A O 1
ATOM 808 N N . ILE A 1 104 ? 25.886 25.023 53.239 1.00 18.46 103 ILE A N 1
ATOM 809 C CA . ILE A 1 104 ? 26.581 24.489 54.416 1.00 18.00 103 ILE A CA 1
ATOM 810 C C . ILE A 1 104 ? 26.304 25.390 55.626 1.00 20.37 103 ILE A C 1
ATOM 811 O O . ILE A 1 104 ? 25.979 26.553 55.490 1.00 24.31 103 ILE A O 1
ATOM 816 N N . ASN A 1 105 ? 26.434 24.763 56.806 1.00 15.38 104 ASN A N 1
ATOM 817 C CA . ASN A 1 105 ? 26.173 25.536 58.035 1.00 16.89 104 ASN A CA 1
ATOM 818 C C . ASN A 1 105 ? 27.523 25.724 58.742 1.00 17.43 104 ASN A C 1
ATOM 819 O O . ASN A 1 105 ? 28.201 24.728 59.031 1.00 19.19 104 ASN A O 1
ATOM 824 N N . VAL A 1 106 ? 27.918 26.970 58.940 1.00 17.71 105 VAL A N 1
ATOM 825 C CA . VAL A 1 106 ? 29.195 27.274 59.564 1.00 15.92 105 VAL A CA 1
ATOM 826 C C . VAL A 1 106 ? 28.996 27.579 61.060 1.00 18.45 105 VAL A C 1
ATOM 827 O O . VAL A 1 106 ? 28.138 28.401 61.404 1.00 18.79 105 VAL A O 1
ATOM 831 N N . VAL A 1 107 ? 29.758 26.887 61.878 1.00 18.25 106 VAL A N 1
ATOM 832 C CA . VAL A 1 107 ? 29.653 27.141 63.353 1.00 17.80 106 VAL A CA 1
ATOM 833 C C . VAL A 1 107 ? 30.923 27.760 63.861 1.00 22.52 106 VAL A C 1
ATOM 834 O O . VAL A 1 107 ? 31.975 27.905 63.217 1.00 20.33 106 VAL A O 1
ATOM 838 N N . ALA A 1 108 ? 30.895 28.217 65.133 1.00 22.38 107 ALA A N 1
ATOM 839 C CA . ALA A 1 108 ? 32.106 28.884 65.649 1.00 24.83 107 ALA A CA 1
ATOM 840 C C . ALA A 1 108 ? 33.277 27.953 65.769 1.00 31.12 107 ALA A C 1
ATOM 841 O O . ALA A 1 108 ? 33.172 26.731 65.728 1.00 37.54 107 ALA A O 1
ATOM 843 N N . ALA A 1 109 ? 34.476 28.511 66.005 1.00 40.85 108 ALA A N 1
ATOM 844 C CA . ALA A 1 109 ? 35.640 27.639 66.176 1.00 49.84 108 ALA A CA 1
ATOM 845 C C . ALA A 1 109 ? 35.922 27.336 67.621 1.00 59.53 108 ALA A C 1
ATOM 846 O O . ALA A 1 109 ? 36.352 26.227 67.989 1.00 70.41 108 ALA A O 1
ATOM 848 N N . ASN A 1 110 ? 35.671 28.296 68.520 1.00 66.90 109 ASN A N 1
ATOM 849 C CA . ASN A 1 110 ? 35.931 28.020 69.949 1.00 72.95 109 ASN A CA 1
ATOM 850 C C . ASN A 1 110 ? 34.933 26.960 70.435 1.00 77.44 109 ASN A C 1
ATOM 851 O O . ASN A 1 110 ? 35.370 26.030 71.134 1.00 89.17 109 ASN A O 1
#

Organism: Cucumis sativus (NCBI:txid3659)

Solvent-accessible surface area: 6228 Å² total; per-residue (Å²): 131,177,61,68,84,13,59,0,3,68,167,80,5,1,36,59,19,126,57,110,60,62,2,67,126,22,12,91,68,76,87,6,108,47,11,8,15,0,36,0,53,17,88,69,110,40,15,7,26,37,82,5,103,51,100,134,19,14,68,70,24,68,53,129,115,28,98,118,47,130,119,77,93,37,74,26,97,56,149,0,86,110,115,26,94,17,24,3,0,0,28,26,66,90,36,3,88,78,6,0,45,2,32,3,77,2,60,55,61,120

Nearest PDB structures (foldseek):
  1jer-assembly1_A-2  TM=1.009E+00  e=6.684E-25  Cucumis sativus
  1x9u-assembly2_B  TM=8.891E-01  e=2.922E-14  Armoracia rusticana
  1ws8-assembly1_C  TM=8.886E-01  e=5.672E-12  Cucurbita pepo
  6l9s-assembly1_A  TM=6.107E-01  e=9.466E-05  Roseiflexus castenholzii DSM 13941
  5k8d-assembly1_A  TM=4.763E-01  e=3.107E-03  Homo sapiens

Foldseek 3Di:
DAAEAAEQLVPVFQDQDPDLCRRVVVQVVDAAAQRYKYWGFDPFPPWAKWKDDDPVCLVVVPQVVPDPGDGRDDTDIGGRHDFAKIKMATNPDCSSVSRRIHIHGYHHDD

Radius of gyration: 13.21 Å; Cα contacts (8 Å, |Δi|>4): 210; chains: 1; bounding box: 30×27×38 Å